Protein AF-A0A958AUH6-F1 (afdb_monomer)

Foldseek 3Di:
DVVVVVVVVVVCVVCPPPVNVVVVVVVVVVCCCVVFVWDWDDDDQWIKTQTPVWIWIWGGDPHDIDTDTD

Solvent-accessible surface area (backbone atoms only — not comparable to full-atom values): 3944 Å² total; per-residue (Å²): 115,72,74,58,55,63,50,48,53,55,46,49,58,56,51,70,31,68,70,48,46,51,51,52,50,51,51,49,52,50,49,50,40,65,74,36,52,59,44,78,50,76,56,96,45,34,39,36,43,37,34,83,89,38,32,43,38,38,37,44,59,97,91,47,78,50,82,46,81,85

Structure (mmCIF, N/CA/C/O backbone):
data_AF-A0A958AUH6-F1
#
_entry.id   AF-A0A958AUH6-F1
#
loop_
_atom_site.group_PDB
_atom_site.id
_atom_site.type_symbol
_atom_site.label_atom_id
_atom_site.label_alt_id
_atom_site.label_comp_id
_atom_site.label_asym_id
_atom_site.label_entity_id
_atom_site.label_seq_id
_atom_site.pdbx_PDB_ins_code
_atom_site.Cartn_x
_atom_site.Cartn_y
_atom_site.Cartn_z
_atom_site.occupancy
_atom_site.B_iso_or_equiv
_atom_site.auth_seq_id
_atom_site.auth_comp_id
_atom_site.auth_asym_id
_atom_site.auth_atom_id
_atom_site.pdbx_PDB_model_num
ATOM 1 N N . MET A 1 1 ? -29.115 18.891 29.620 1.00 52.91 1 MET A N 1
ATOM 2 C CA . MET A 1 1 ? -28.762 17.778 28.715 1.00 52.91 1 MET A CA 1
ATOM 3 C C . MET A 1 1 ? -28.982 18.163 27.249 1.00 52.91 1 MET A C 1
ATOM 5 O O . MET A 1 1 ? -28.094 17.892 26.461 1.00 52.91 1 MET A O 1
ATOM 9 N N . GLU A 1 2 ? -30.008 18.963 26.926 1.00 55.97 2 GLU A N 1
ATOM 10 C CA . GLU A 1 2 ? -30.287 19.527 25.580 1.00 55.97 2 GLU A CA 1
ATOM 11 C C . GLU A 1 2 ? -29.108 20.180 24.822 1.00 55.97 2 GLU A C 1
ATOM 13 O O . GLU A 1 2 ? -28.982 20.035 23.611 1.00 55.97 2 GLU A O 1
ATOM 18 N N . LYS A 1 3 ? -28.206 20.903 25.506 1.00 57.19 3 LYS A N 1
ATOM 19 C CA . LYS A 1 3 ? -27.068 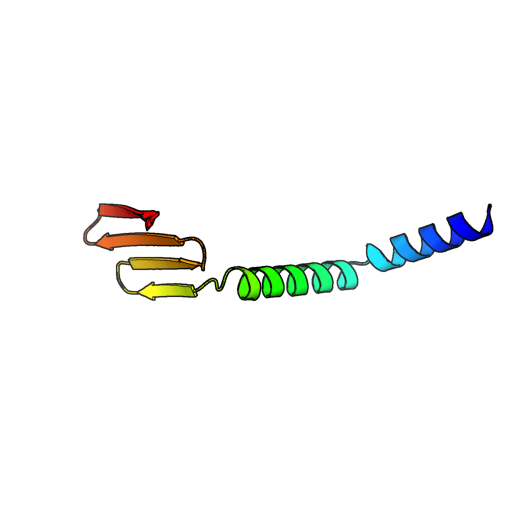21.575 24.837 1.00 57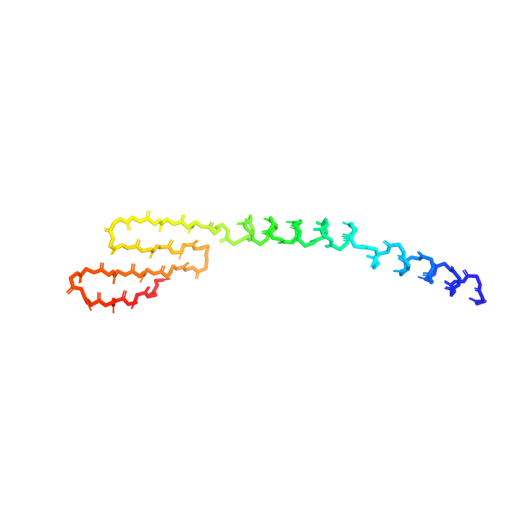.19 3 LYS A CA 1
ATOM 20 C C . LYS A 1 3 ? -26.040 20.607 24.235 1.00 57.19 3 LYS A C 1
ATOM 22 O O . LYS A 1 3 ? -25.319 20.985 23.312 1.00 57.19 3 LYS A O 1
ATOM 27 N N . TRP A 1 4 ? -25.942 19.397 24.783 1.00 57.88 4 TRP A N 1
ATOM 28 C CA . TRP A 1 4 ? -24.982 18.390 24.334 1.00 57.88 4 TRP A CA 1
ATOM 29 C C . TRP A 1 4 ? -25.455 17.702 23.051 1.00 57.88 4 TRP A C 1
ATOM 31 O O . TRP A 1 4 ? -24.660 17.536 22.131 1.00 57.88 4 TRP A O 1
ATOM 41 N N . GLU A 1 5 ? -26.750 17.400 22.947 1.00 59.84 5 GLU A N 1
ATOM 42 C CA . GLU A 1 5 ? -27.351 16.783 21.755 1.00 59.84 5 GLU A CA 1
ATOM 43 C C . GLU A 1 5 ? -27.247 17.707 20.534 1.00 59.84 5 GLU A C 1
ATOM 45 O O . GLU A 1 5 ? -26.713 17.308 19.505 1.00 59.84 5 GLU A O 1
ATOM 50 N N . ALA A 1 6 ? -27.573 18.995 20.690 1.00 62.19 6 ALA A N 1
ATOM 51 C CA . ALA A 1 6 ? -27.460 19.976 19.604 1.00 62.19 6 ALA A CA 1
ATOM 52 C C . ALA A 1 6 ? -26.014 20.224 19.121 1.00 62.19 6 ALA A C 1
ATOM 54 O O . ALA A 1 6 ? -25.797 20.731 18.018 1.00 62.19 6 ALA A O 1
ATOM 55 N N . THR A 1 7 ? -25.015 19.912 19.951 1.00 65.94 7 THR A N 1
ATOM 56 C CA . THR A 1 7 ? -23.595 19.997 19.573 1.00 65.94 7 THR A CA 1
ATOM 57 C C . THR A 1 7 ? -23.162 18.742 18.816 1.00 65.94 7 THR A C 1
ATOM 59 O O . THR A 1 7 ? -22.420 18.845 17.839 1.00 65.94 7 THR A O 1
ATOM 62 N N . PHE A 1 8 ? -23.662 17.573 19.223 1.00 68.56 8 PHE A N 1
ATOM 63 C CA . PHE A 1 8 ? -23.438 16.314 18.519 1.00 68.56 8 PHE A CA 1
ATOM 64 C C . PHE A 1 8 ? -24.077 16.300 17.135 1.00 68.56 8 PHE A C 1
ATOM 66 O O . PHE A 1 8 ? -23.413 15.897 16.188 1.00 68.56 8 PHE A O 1
ATOM 73 N N . ASP A 1 9 ? -25.303 16.800 16.988 1.00 67.50 9 ASP A N 1
ATOM 74 C CA . ASP A 1 9 ? -25.973 16.839 15.685 1.00 67.50 9 ASP A CA 1
ATOM 75 C C . ASP A 1 9 ? -25.190 17.681 14.676 1.00 67.50 9 ASP A C 1
ATOM 77 O O . ASP A 1 9 ? -24.909 17.220 13.574 1.00 67.50 9 ASP A O 1
ATOM 81 N N . LYS A 1 10 ? -24.717 18.866 15.082 1.00 68.69 10 LYS A N 1
ATOM 82 C CA . LYS A 1 10 ? -23.862 19.715 14.233 1.00 68.69 10 LYS A CA 1
ATOM 83 C C . LYS A 1 10 ? -22.510 19.078 13.925 1.00 68.69 10 LYS A C 1
ATOM 85 O O . LYS A 1 10 ? -21.971 19.275 12.838 1.00 68.69 10 LYS A O 1
ATOM 90 N N . PHE A 1 11 ? -21.949 18.331 14.875 1.00 69.56 11 PHE A N 1
ATOM 91 C CA . PHE A 1 11 ? -20.731 17.561 14.647 1.00 69.56 11 PHE A CA 1
ATOM 92 C C . PHE A 1 11 ? -20.965 16.473 13.598 1.00 69.56 11 PHE A C 1
ATOM 94 O O . PHE A 1 11 ? -20.186 16.382 12.656 1.00 69.56 11 PHE A O 1
ATOM 101 N N . PHE A 1 12 ? -22.041 15.694 13.711 1.00 69.94 12 PHE A N 1
ATOM 102 C CA . PHE A 1 12 ? -22.373 14.650 12.745 1.00 69.94 12 PHE A CA 1
ATOM 103 C C . PHE A 1 12 ? -22.680 15.224 11.363 1.00 69.94 12 PHE A C 1
ATOM 105 O O . PHE A 1 12 ? -22.197 14.685 10.370 1.00 69.94 12 PHE A O 1
ATOM 112 N N . GLU A 1 13 ? -23.390 16.349 11.291 1.00 70.94 13 GLU A N 1
ATOM 113 C CA . GLU A 1 13 ? -23.660 17.054 10.038 1.00 70.94 13 GLU A CA 1
ATOM 114 C C . GLU A 1 13 ? -22.351 17.449 9.337 1.00 70.94 13 GLU A C 1
ATOM 116 O O . GLU A 1 13 ? -22.171 17.178 8.151 1.00 70.94 13 GLU A O 1
ATOM 121 N N . HIS A 1 14 ? -21.384 17.985 10.092 1.00 67.38 14 HIS A N 1
ATOM 122 C CA . HIS A 1 14 ? -20.088 18.390 9.548 1.00 67.38 14 HIS A CA 1
ATOM 123 C C . HIS A 1 14 ? -19.146 17.213 9.239 1.00 67.38 14 HIS A C 1
ATOM 125 O O . HIS A 1 14 ? -18.380 17.245 8.270 1.00 67.38 14 HIS A O 1
ATOM 131 N N . PHE A 1 15 ? -19.205 16.159 10.054 1.00 65.25 15 PHE A N 1
ATOM 132 C CA . PHE A 1 15 ? -18.369 14.966 9.943 1.00 65.25 15 PHE A CA 1
ATOM 133 C C . PHE A 1 15 ? -18.780 14.083 8.760 1.00 65.25 15 PHE A C 1
ATOM 135 O O . PHE A 1 15 ? -17.919 13.568 8.051 1.00 65.25 15 PHE A O 1
ATOM 142 N N . PHE A 1 16 ? -20.085 13.957 8.502 1.00 71.12 16 PHE A N 1
ATOM 143 C CA . PHE A 1 16 ? -20.622 13.199 7.369 1.00 71.12 16 PHE A CA 1
ATOM 144 C C . PHE A 1 16 ? -20.739 14.016 6.077 1.00 71.12 16 PHE A C 1
ATOM 146 O O . PHE A 1 16 ? -21.242 13.510 5.071 1.00 71.12 16 PHE A O 1
ATOM 153 N N . HIS A 1 17 ? -20.236 15.253 6.042 1.00 77.50 17 HIS A N 1
ATOM 154 C CA . HIS A 1 17 ? -20.067 15.948 4.774 1.00 77.50 17 HIS A CA 1
ATOM 155 C C . HIS A 1 17 ? -19.029 15.237 3.903 1.00 77.50 17 HIS A C 1
ATOM 157 O O . HIS A 1 17 ? -17.946 14.857 4.353 1.00 77.50 17 HIS A O 1
ATOM 163 N N . LEU A 1 18 ? -19.361 15.110 2.617 1.00 74.75 18 LEU A N 1
ATOM 164 C CA . LEU A 1 18 ? -18.552 14.415 1.616 1.00 74.75 18 LEU A CA 1
ATOM 165 C C . LEU A 1 18 ? -17.056 14.802 1.651 1.00 74.75 18 LEU A C 1
ATOM 167 O O . LEU A 1 18 ? -16.227 13.894 1.644 1.00 74.75 18 LEU A O 1
ATOM 171 N N . PRO A 1 19 ? -16.667 16.093 1.749 1.00 81.50 19 PRO A N 1
ATOM 172 C CA . PRO A 1 19 ? -15.255 16.474 1.794 1.00 81.50 19 PRO A CA 1
ATOM 173 C C . PRO A 1 19 ? -14.534 15.939 3.035 1.00 81.50 19 PRO A C 1
ATOM 175 O O . PRO A 1 19 ? -13.407 15.461 2.930 1.00 81.50 19 PRO A O 1
ATOM 178 N N . THR A 1 20 ? -15.191 15.970 4.197 1.00 81.38 20 THR A N 1
ATOM 179 C CA . THR A 1 20 ? -14.637 15.483 5.464 1.00 81.38 20 THR A CA 1
ATOM 180 C C . THR A 1 20 ? -14.376 13.979 5.395 1.00 81.38 20 THR A C 1
ATOM 182 O O . THR A 1 20 ? -13.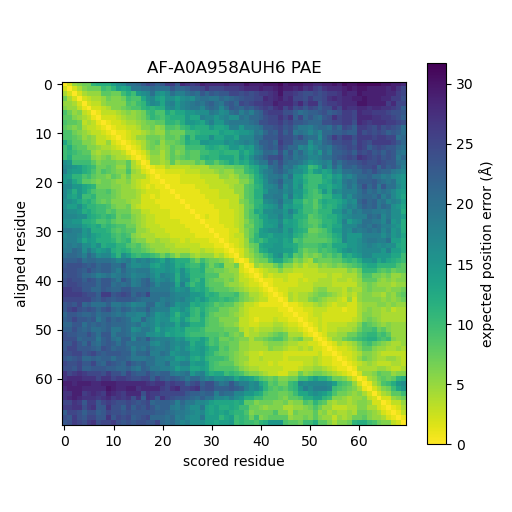278 13.525 5.711 1.00 81.38 20 THR A O 1
ATOM 185 N N . LEU A 1 21 ? -15.340 13.207 4.884 1.00 82.56 21 LEU A N 1
ATOM 186 C CA . LEU A 1 21 ? -15.202 11.759 4.697 1.00 82.56 21 LEU A CA 1
ATOM 187 C C . LEU A 1 21 ? -14.088 11.401 3.705 1.00 82.56 21 LEU A C 1
ATOM 189 O O . LEU A 1 21 ? -13.313 10.481 3.960 1.00 82.56 21 LEU A O 1
ATOM 193 N N . VAL A 1 22 ? -13.972 12.144 2.599 1.00 83.62 22 VAL A N 1
ATOM 194 C CA . VAL A 1 22 ? -12.900 11.949 1.610 1.00 83.62 22 VAL A CA 1
ATOM 195 C C . VAL A 1 22 ? -11.529 12.209 2.235 1.00 83.62 22 VAL A C 1
ATOM 197 O O . VAL A 1 22 ? -10.618 11.405 2.050 1.00 83.62 22 VAL A O 1
ATOM 200 N N . ILE A 1 23 ? -11.379 13.278 3.022 1.00 87.06 23 ILE A N 1
ATOM 201 C CA . ILE A 1 23 ? -10.123 13.586 3.720 1.00 87.06 23 ILE A CA 1
ATOM 202 C C . ILE A 1 23 ? -9.754 12.460 4.693 1.00 87.06 23 ILE A C 1
AT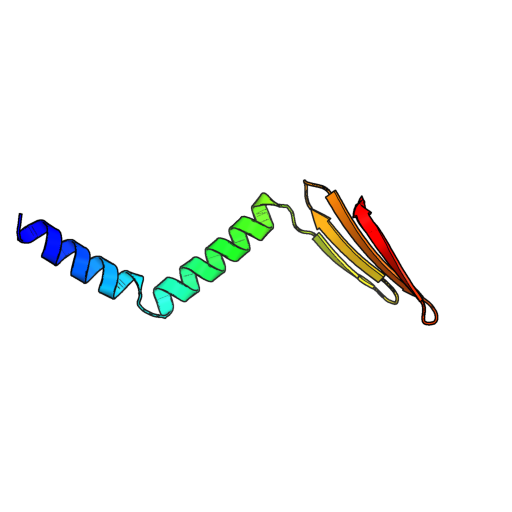OM 204 O O . ILE A 1 23 ? -8.621 11.982 4.664 1.00 87.06 23 ILE A O 1
ATOM 208 N N . PHE A 1 24 ? -10.698 11.982 5.509 1.00 85.75 24 PHE A N 1
ATOM 209 C CA . PHE A 1 24 ? -10.442 10.870 6.430 1.00 85.75 24 PHE A CA 1
ATOM 210 C C . PHE A 1 24 ? -10.095 9.566 5.706 1.00 85.75 24 PHE A C 1
ATOM 212 O O . PHE A 1 24 ? -9.208 8.847 6.162 1.00 85.75 24 PHE A O 1
ATOM 219 N N . ALA A 1 25 ? -10.726 9.275 4.566 1.00 84.44 25 ALA A N 1
ATOM 220 C CA . ALA A 1 25 ? -10.399 8.104 3.756 1.00 84.44 25 ALA A CA 1
ATOM 221 C C . ALA A 1 25 ? -8.974 8.183 3.181 1.00 84.44 25 ALA A C 1
ATOM 223 O O . ALA A 1 25 ? -8.230 7.206 3.254 1.00 84.44 25 ALA A O 1
ATOM 224 N N . VAL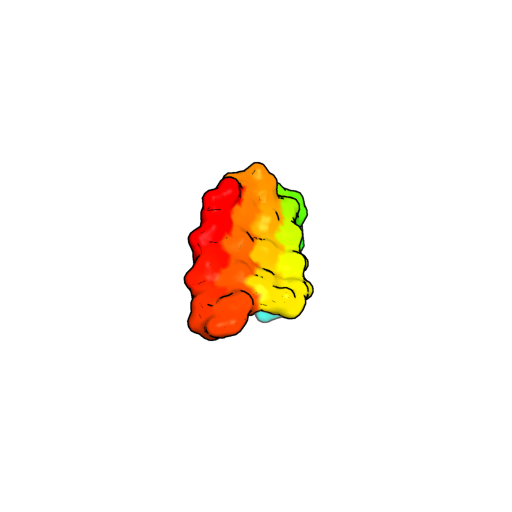 A 1 26 ? -8.563 9.349 2.669 1.00 86.94 26 VAL A N 1
ATOM 225 C CA . VAL A 1 26 ? -7.199 9.570 2.156 1.00 86.94 26 VAL A CA 1
ATOM 226 C C . VAL A 1 26 ? -6.167 9.473 3.279 1.00 86.94 26 VAL A C 1
ATOM 228 O O . VAL A 1 26 ? -5.160 8.787 3.124 1.00 86.94 26 VAL A O 1
ATOM 231 N N . ILE A 1 27 ? -6.423 10.096 4.433 1.00 88.00 27 ILE A N 1
ATOM 232 C CA . ILE A 1 27 ? -5.543 9.992 5.607 1.00 88.00 27 ILE A CA 1
ATOM 233 C C . ILE A 1 27 ? -5.450 8.537 6.078 1.00 88.00 27 ILE A C 1
ATOM 235 O O . ILE A 1 27 ? -4.353 8.058 6.349 1.00 88.00 27 ILE A O 1
ATOM 239 N N . GLY A 1 28 ? -6.570 7.815 6.136 1.00 84.94 28 GLY A N 1
ATOM 240 C CA . GLY A 1 28 ? -6.597 6.397 6.487 1.00 84.94 28 GLY A CA 1
ATOM 241 C C . GLY A 1 28 ? -5.774 5.544 5.521 1.00 84.94 28 GLY A C 1
ATOM 242 O O . GLY A 1 28 ? -4.981 4.715 5.960 1.00 84.94 28 GLY A O 1
ATOM 243 N N . MET A 1 29 ? -5.888 5.797 4.215 1.00 81.25 29 MET A N 1
ATOM 244 C CA . MET A 1 29 ? -5.087 5.122 3.192 1.00 81.25 29 MET A CA 1
ATOM 245 C C . MET A 1 29 ? -3.589 5.395 3.368 1.00 81.25 29 MET A C 1
ATOM 247 O O . MET A 1 29 ? -2.793 4.461 3.323 1.00 81.25 29 MET A O 1
ATOM 251 N N . LEU A 1 30 ? -3.204 6.649 3.62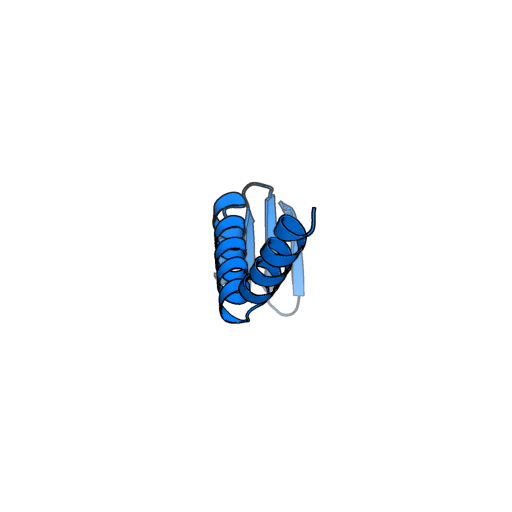2 1.00 82.50 30 LEU A N 1
ATOM 252 C CA . LEU A 1 30 ? -1.813 7.023 3.886 1.00 82.50 30 LEU A CA 1
ATOM 253 C C . LEU A 1 30 ? -1.285 6.379 5.168 1.00 82.50 30 LEU A C 1
ATOM 255 O O . LEU A 1 30 ? -0.169 5.877 5.181 1.00 82.50 30 LEU A O 1
ATOM 259 N N . LEU A 1 31 ? -2.077 6.353 6.239 1.00 80.25 31 LEU A N 1
ATOM 260 C CA . LEU A 1 31 ? -1.687 5.702 7.487 1.00 80.25 31 LEU A CA 1
ATOM 261 C C . LEU A 1 31 ? -1.498 4.201 7.300 1.00 80.25 31 LEU A C 1
ATOM 263 O O . LEU A 1 31 ? -0.529 3.661 7.819 1.00 80.25 31 LEU A O 1
ATOM 267 N N . ILE A 1 32 ? -2.370 3.527 6.550 1.00 76.19 32 ILE A N 1
ATOM 268 C CA . ILE A 1 32 ? -2.187 2.110 6.213 1.00 76.19 32 ILE A CA 1
ATOM 269 C C . ILE A 1 32 ? -0.904 1.934 5.398 1.00 76.19 32 ILE A C 1
ATOM 271 O O . ILE A 1 32 ? -0.088 1.080 5.726 1.00 76.19 32 ILE A O 1
ATOM 275 N N . TRP A 1 33 ? -0.677 2.786 4.400 1.00 73.69 33 TRP A N 1
ATOM 276 C CA . TRP A 1 33 ? 0.545 2.760 3.602 1.00 73.69 33 TRP A CA 1
ATOM 277 C C . TRP A 1 33 ? 1.809 2.900 4.467 1.00 73.69 33 TRP A C 1
ATOM 279 O O . TRP A 1 33 ? 2.719 2.085 4.354 1.00 73.69 33 TRP A O 1
ATOM 289 N N . PHE A 1 34 ? 1.842 3.883 5.373 1.00 72.00 34 PHE A N 1
ATOM 290 C CA . PHE A 1 34 ? 2.971 4.134 6.276 1.00 72.00 34 PHE A CA 1
ATOM 291 C C . PHE A 1 34 ? 3.126 3.079 7.379 1.00 72.00 34 PHE A C 1
ATOM 293 O O . PHE A 1 34 ? 4.245 2.719 7.724 1.00 72.00 34 PHE A O 1
ATOM 300 N N . THR A 1 35 ? 2.028 2.589 7.957 1.00 70.12 35 THR A N 1
ATOM 301 C CA . THR A 1 35 ? 2.069 1.649 9.094 1.00 70.12 35 THR A CA 1
ATOM 302 C C . THR A 1 35 ? 2.469 0.250 8.650 1.00 70.12 35 THR A C 1
ATOM 304 O O . THR A 1 35 ? 3.164 -0.457 9.378 1.00 70.12 35 THR A O 1
ATOM 307 N N . TYR A 1 36 ? 2.018 -0.162 7.467 1.00 67.44 36 TYR A N 1
ATOM 308 C CA . TYR A 1 36 ? 2.297 -1.490 6.931 1.00 67.44 36 TYR A CA 1
ATOM 309 C C . TYR A 1 36 ? 3.507 -1.509 5.988 1.00 67.44 36 TYR A C 1
ATOM 311 O O . TYR A 1 36 ? 3.876 -2.591 5.538 1.00 67.44 36 TYR A O 1
ATOM 319 N N . ASP A 1 37 ? 4.129 -0.349 5.726 1.00 68.81 37 ASP A N 1
ATOM 320 C CA . ASP A 1 37 ? 5.233 -0.163 4.770 1.00 68.81 37 ASP A CA 1
ATOM 321 C C . ASP A 1 37 ? 4.966 -0.930 3.469 1.00 68.81 37 ASP A C 1
ATOM 323 O O . ASP A 1 37 ? 5.697 -1.841 3.074 1.00 68.81 37 ASP A O 1
ATOM 327 N N . ILE A 1 38 ? 3.797 -0.649 2.881 1.00 74.06 38 ILE A N 1
ATOM 328 C CA . ILE A 1 38 ? 3.297 -1.416 1.742 1.00 74.06 38 ILE A CA 1
ATOM 329 C C . ILE A 1 38 ? 4.082 -1.000 0.500 1.00 74.06 38 ILE A C 1
ATOM 331 O O . ILE A 1 38 ? 3.826 0.042 -0.101 1.00 74.06 38 ILE A O 1
ATOM 335 N N . GLY A 1 39 ? 5.028 -1.840 0.095 1.00 77.75 39 GLY A N 1
ATOM 336 C CA . GLY A 1 39 ? 5.713 -1.749 -1.184 1.00 77.75 39 GLY A CA 1
ATOM 337 C C . GLY A 1 39 ? 4.942 -2.524 -2.245 1.00 77.75 39 GLY A C 1
ATOM 338 O O . GLY A 1 39 ? 4.775 -3.736 -2.124 1.00 77.75 39 GLY A O 1
ATOM 339 N N . PHE A 1 40 ? 4.490 -1.848 -3.300 1.00 83.00 40 PHE A N 1
ATOM 340 C CA . PHE A 1 40 ? 3.903 -2.507 -4.465 1.00 83.00 40 PHE A CA 1
ATOM 341 C C . PHE A 1 40 ? 4.820 -2.339 -5.678 1.00 83.00 40 PHE A C 1
ATOM 343 O O . PHE A 1 40 ? 5.023 -1.223 -6.154 1.00 83.00 40 PHE A O 1
ATOM 350 N N . ASP A 1 41 ? 5.379 -3.449 -6.159 1.00 83.81 41 ASP A N 1
ATOM 351 C CA . ASP A 1 41 ? 6.286 -3.503 -7.309 1.00 83.81 41 ASP A CA 1
ATOM 352 C C . ASP A 1 41 ? 5.679 -4.381 -8.410 1.00 83.81 41 ASP A C 1
ATOM 354 O O . ASP A 1 41 ? 5.244 -5.508 -8.160 1.00 83.81 41 ASP A O 1
ATOM 358 N N . VAL A 1 42 ? 5.631 -3.863 -9.637 1.00 85.62 42 VAL A N 1
ATOM 359 C CA . VAL A 1 42 ? 5.047 -4.544 -10.797 1.00 85.62 42 VAL A CA 1
ATOM 360 C C . VAL A 1 42 ? 6.038 -4.502 -11.945 1.00 85.62 42 VAL A C 1
ATOM 362 O O . VAL A 1 42 ? 6.447 -3.433 -12.397 1.00 85.62 42 VAL A O 1
ATOM 365 N N . GLY A 1 43 ? 6.370 -5.679 -12.462 1.00 85.31 43 GLY A N 1
ATOM 366 C CA . GLY A 1 43 ? 7.242 -5.840 -13.614 1.00 85.31 43 GLY A CA 1
ATOM 367 C C . GLY A 1 43 ? 6.636 -6.746 -14.678 1.00 85.31 43 GLY A C 1
ATOM 368 O O . GLY A 1 43 ? 5.526 -7.268 -14.557 1.00 85.31 43 GLY A O 1
ATOM 369 N N . ALA A 1 44 ? 7.386 -6.951 -15.758 1.00 83.69 44 ALA A N 1
ATOM 370 C CA . ALA A 1 44 ? 6.984 -7.870 -16.813 1.00 83.69 44 ALA A CA 1
ATOM 371 C C . ALA A 1 44 ? 6.996 -9.316 -16.285 1.00 83.69 44 ALA A C 1
ATOM 373 O O . ALA A 1 44 ? 8.051 -9.930 -16.139 1.00 83.69 44 ALA A O 1
ATOM 374 N N . GLY A 1 45 ? 5.806 -9.846 -15.994 1.00 84.94 45 GLY A N 1
ATOM 375 C CA . GLY A 1 45 ? 5.608 -11.217 -15.526 1.00 84.94 45 GLY A CA 1
ATOM 376 C C . GLY A 1 45 ? 5.651 -11.402 -14.008 1.00 84.94 45 GLY A C 1
ATOM 377 O O . GLY A 1 45 ? 5.749 -12.538 -13.541 1.00 84.94 45 GLY A O 1
ATOM 378 N N . PHE A 1 46 ? 5.570 -10.319 -13.228 1.00 86.12 46 PHE A N 1
ATOM 379 C CA . PHE A 1 46 ? 5.388 -10.408 -11.780 1.00 86.12 46 PHE A CA 1
ATOM 380 C C . PHE A 1 46 ? 4.668 -9.189 -11.184 1.00 86.12 46 PHE A C 1
ATOM 382 O O . PHE A 1 46 ? 4.788 -8.073 -11.687 1.00 86.12 46 PHE A O 1
ATOM 389 N N . ALA A 1 47 ? 3.999 -9.395 -10.051 1.00 86.62 47 ALA A N 1
ATOM 390 C CA . ALA A 1 47 ? 3.646 -8.354 -9.092 1.00 86.62 47 ALA A CA 1
ATOM 391 C C . ALA A 1 47 ? 4.025 -8.803 -7.684 1.00 86.62 47 ALA A C 1
ATOM 393 O O . ALA A 1 47 ? 3.827 -9.958 -7.310 1.00 86.62 47 ALA A O 1
ATOM 394 N N . ARG A 1 48 ? 4.561 -7.882 -6.893 1.00 85.06 48 ARG A N 1
ATOM 395 C CA . ARG A 1 48 ? 4.965 -8.113 -5.512 1.00 85.06 48 ARG A CA 1
ATOM 396 C C . ARG A 1 48 ? 4.305 -7.076 -4.629 1.00 85.06 48 ARG A C 1
ATOM 398 O O . ARG A 1 48 ? 4.404 -5.880 -4.885 1.0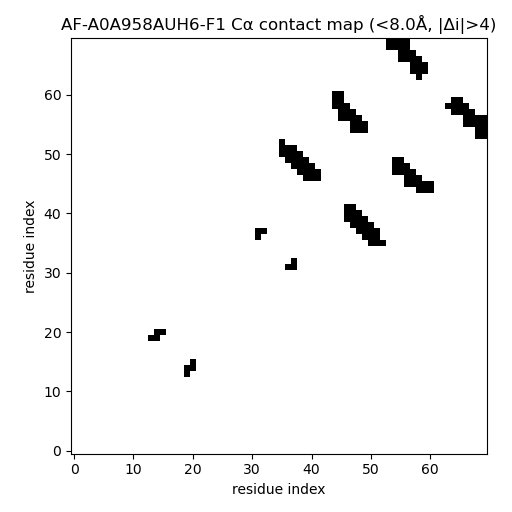0 85.06 48 ARG A O 1
ATOM 405 N N . LEU A 1 49 ? 3.633 -7.558 -3.600 1.00 85.06 49 LEU A N 1
ATOM 406 C CA . LEU A 1 49 ? 3.100 -6.757 -2.519 1.00 85.06 49 LEU A CA 1
ATOM 407 C C . LEU A 1 49 ? 3.895 -7.116 -1.269 1.00 85.06 49 LEU A C 1
ATOM 409 O O . LEU A 1 49 ? 3.750 -8.214 -0.745 1.00 85.06 49 LEU A O 1
ATOM 413 N N . THR A 1 50 ? 4.741 -6.214 -0.805 1.00 83.00 50 THR A N 1
ATOM 414 C CA . THR A 1 50 ? 5.574 -6.41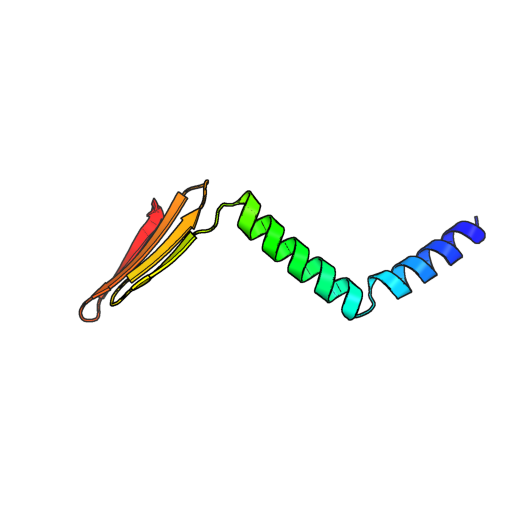3 0.380 1.00 83.00 50 THR A CA 1
ATOM 415 C C . THR A 1 50 ? 5.041 -5.536 1.498 1.00 83.00 50 THR A C 1
ATOM 417 O O . THR A 1 50 ? 4.692 -4.387 1.258 1.00 83.00 50 THR A O 1
ATOM 420 N N . SER A 1 51 ? 4.967 -6.069 2.710 1.00 77.81 51 SER A N 1
ATOM 421 C CA . SER A 1 51 ? 4.626 -5.325 3.920 1.00 77.81 51 SER A CA 1
ATOM 422 C C . SER A 1 51 ? 5.589 -5.697 5.042 1.00 77.81 51 SER A C 1
ATOM 424 O O . SER A 1 51 ? 6.287 -6.712 4.967 1.00 77.81 51 SER A O 1
ATOM 426 N N . ASN A 1 52 ? 5.575 -4.938 6.132 1.00 75.38 52 ASN A N 1
ATOM 427 C CA . ASN A 1 52 ? 6.320 -5.290 7.344 1.00 75.38 52 ASN A CA 1
ATOM 428 C C . ASN A 1 52 ? 5.895 -6.629 7.989 1.00 75.38 52 ASN A C 1
ATOM 430 O O . ASN A 1 52 ? 6.614 -7.146 8.839 1.00 75.38 52 ASN A O 1
ATOM 434 N N . GLN A 1 53 ? 4.743 -7.183 7.602 1.00 72.81 53 GLN A N 1
ATOM 435 C CA . GLN A 1 53 ? 4.173 -8.423 8.137 1.00 72.81 53 GLN A CA 1
ATOM 436 C C . GLN A 1 53 ? 4.350 -9.632 7.212 1.00 72.81 53 GLN A C 1
ATOM 438 O O . GLN A 1 53 ? 3.909 -10.726 7.557 1.00 72.81 53 GLN A O 1
ATOM 443 N N . GLY A 1 54 ? 4.985 -9.448 6.055 1.00 76.31 54 GLY A N 1
ATOM 444 C CA . GLY A 1 54 ? 5.157 -10.492 5.050 1.00 76.31 54 GLY A CA 1
ATOM 445 C C . GLY A 1 54 ? 4.941 -9.968 3.636 1.00 76.31 54 GLY A C 1
ATOM 446 O O . GLY A 1 54 ? 4.615 -8.795 3.422 1.00 76.31 54 GLY A O 1
ATOM 447 N N . GLY A 1 55 ? 5.132 -10.843 2.658 1.00 82.69 55 GLY A N 1
ATOM 448 C 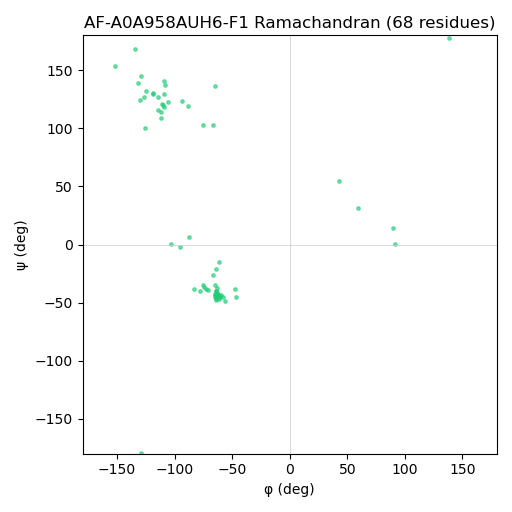CA . GLY A 1 55 ? 5.045 -10.511 1.241 1.00 82.69 55 GLY A CA 1
ATOM 449 C C . GLY A 1 55 ? 4.144 -11.461 0.465 1.00 82.69 55 GLY A C 1
ATOM 450 O O . GLY A 1 55 ? 4.104 -12.660 0.717 1.00 82.69 55 GLY A O 1
ATOM 451 N N . LEU A 1 56 ? 3.441 -10.935 -0.529 1.00 83.81 56 LEU A N 1
ATOM 452 C CA . LEU A 1 56 ? 2.710 -11.700 -1.524 1.00 83.81 56 LEU A CA 1
ATOM 453 C C . LEU A 1 56 ? 3.355 -11.463 -2.883 1.00 83.81 56 LEU A C 1
ATOM 455 O O . LEU A 1 56 ? 3.359 -10.353 -3.410 1.00 83.81 56 LEU A O 1
ATOM 459 N N . ASN A 1 57 ? 3.898 -12.528 -3.457 1.00 84.44 57 ASN A N 1
ATOM 460 C CA . ASN A 1 57 ? 4.536 -12.504 -4.759 1.00 84.44 57 ASN A CA 1
ATOM 461 C C . ASN A 1 57 ? 3.679 -13.290 -5.752 1.00 84.44 57 ASN A C 1
ATOM 463 O O . ASN A 1 57 ? 3.430 -14.484 -5.580 1.00 84.44 57 ASN A O 1
ATOM 467 N N . LEU A 1 58 ? 3.253 -12.615 -6.807 1.00 83.31 58 LEU A N 1
ATOM 468 C CA . LEU A 1 58 ? 2.580 -13.181 -7.962 1.00 83.31 58 LEU A CA 1
ATOM 469 C C . LEU A 1 58 ? 3.565 -13.201 -9.122 1.00 83.31 58 LEU A C 1
ATOM 471 O O . LEU A 1 58 ? 4.072 -12.159 -9.524 1.00 83.31 58 LEU A O 1
ATOM 475 N N . TYR A 1 59 ? 3.807 -14.374 -9.689 1.00 83.94 59 TYR A N 1
ATOM 476 C CA . TYR A 1 59 ? 4.586 -14.526 -10.913 1.00 83.94 59 TYR A CA 1
ATOM 477 C C . TYR A 1 59 ? 3.671 -15.057 -12.005 1.00 83.94 59 TYR A C 1
ATOM 479 O O . TYR A 1 59 ? 3.024 -16.084 -11.803 1.00 83.94 59 TYR A O 1
ATOM 487 N N . TRP A 1 60 ? 3.622 -14.385 -13.152 1.00 81.50 60 TRP A N 1
ATOM 488 C CA . TRP A 1 60 ? 2.956 -14.895 -14.344 1.00 81.50 60 TRP A CA 1
ATOM 489 C C . TRP A 1 60 ? 3.921 -14.891 -15.526 1.00 81.50 60 TRP A C 1
ATOM 491 O O . TRP A 1 60 ? 4.189 -13.878 -16.165 1.00 81.50 60 TRP A O 1
ATOM 501 N N . GLY A 1 61 ? 4.469 -16.064 -15.814 1.00 71.38 61 GLY A N 1
ATOM 502 C CA . GLY A 1 61 ? 5.302 -16.314 -16.982 1.00 71.38 61 GLY A CA 1
ATOM 503 C C . GLY A 1 61 ? 4.635 -17.375 -17.842 1.00 71.38 61 GLY A C 1
ATOM 504 O O . GLY A 1 61 ? 4.236 -18.420 -17.331 1.00 71.38 61 GLY A O 1
ATOM 505 N N . SER A 1 62 ? 4.503 -17.110 -19.144 1.00 58.69 62 SER A N 1
ATOM 506 C CA . SER A 1 62 ? 4.142 -18.135 -20.137 1.00 58.69 62 SER A CA 1
ATOM 507 C C . SER A 1 62 ? 2.795 -18.846 -19.896 1.00 58.69 62 SER A C 1
ATOM 509 O O . SER A 1 62 ? 2.648 -20.013 -20.245 1.00 58.69 62 SER A O 1
ATOM 511 N N . GLY A 1 63 ? 1.809 -18.157 -19.306 1.00 61.59 63 GLY A N 1
ATOM 512 C CA . GLY A 1 63 ? 0.451 -18.683 -19.093 1.00 61.59 63 GLY A CA 1
ATOM 513 C C . GLY A 1 63 ? 0.199 -19.387 -17.751 1.00 61.59 63 GLY A C 1
ATOM 514 O O . GLY A 1 63 ? -0.929 -19.807 -17.511 1.00 61.59 63 GLY A O 1
ATOM 515 N N . CYS A 1 64 ? 1.193 -19.479 -16.862 1.00 58.69 64 CYS A N 1
ATOM 516 C CA . CYS A 1 64 ? 1.028 -20.005 -15.501 1.00 58.69 64 CYS A CA 1
ATOM 517 C C . CYS A 1 64 ? 1.145 -18.891 -14.456 1.00 58.69 64 CYS A C 1
ATOM 519 O O . CYS A 1 64 ? 2.021 -18.038 -14.581 1.00 58.69 64 CYS A O 1
ATOM 521 N N . CYS A 1 65 ? 0.309 -18.936 -13.412 1.00 72.31 65 CYS A N 1
ATOM 522 C CA . CYS A 1 65 ? 0.358 -18.021 -12.268 1.00 72.31 65 CYS A CA 1
ATOM 523 C C . CYS A 1 65 ? 0.826 -18.772 -11.015 1.00 72.31 65 CYS A C 1
ATOM 525 O O . CYS A 1 65 ? 0.156 -19.707 -10.576 1.00 72.31 65 CYS A O 1
ATOM 527 N N . THR A 1 66 ? 1.935 -18.345 -10.413 1.00 75.19 66 THR A N 1
ATOM 528 C CA . THR A 1 66 ? 2.411 -18.864 -9.122 1.00 75.19 66 THR A CA 1
ATOM 529 C C . THR A 1 66 ? 2.220 -17.797 -8.053 1.00 75.19 66 THR A C 1
ATOM 531 O O . THR A 1 66 ? 2.810 -16.719 -8.143 1.00 75.19 66 THR A O 1
ATOM 534 N N . LEU A 1 67 ? 1.404 -18.110 -7.044 1.00 77.69 67 LEU A N 1
ATOM 535 C CA . LEU A 1 67 ? 1.250 -17.313 -5.829 1.00 77.69 67 LEU A CA 1
ATOM 536 C C . LEU A 1 67 ? 2.205 -17.857 -4.761 1.00 77.69 67 LEU A C 1
ATOM 538 O O . LEU A 1 67 ? 2.132 -19.035 -4.415 1.00 77.69 67 LEU A O 1
ATOM 542 N N . SER A 1 68 ? 3.076 -17.004 -4.233 1.00 75.56 68 SER A N 1
ATOM 543 C CA . SER A 1 68 ? 3.948 -17.321 -3.102 1.00 75.56 68 SER A CA 1
ATOM 544 C C . SER A 1 68 ? 3.740 -16.299 -1.989 1.00 75.56 68 SER A C 1
ATOM 546 O O . SER A 1 68 ? 3.715 -15.096 -2.257 1.00 75.56 68 SER A O 1
ATOM 548 N N . ILE A 1 69 ? 3.572 -16.786 -0.760 1.00 78.62 69 ILE A N 1
ATOM 549 C CA . ILE A 1 69 ? 3.420 -15.973 0.450 1.00 78.62 69 ILE A CA 1
ATOM 550 C C . ILE A 1 69 ? 4.708 -16.134 1.258 1.00 78.62 69 ILE A C 1
ATOM 552 O O . ILE A 1 69 ? 5.166 -17.262 1.452 1.00 78.62 69 ILE A O 1
ATOM 556 N N . GLN A 1 70 ? 5.297 -15.013 1.662 1.00 64.69 70 GLN A N 1
ATOM 557 C CA . GLN A 1 70 ? 6.594 -14.916 2.325 1.00 64.69 70 GLN A CA 1
ATOM 558 C C . GLN A 1 70 ? 6.453 -14.344 3.729 1.00 64.69 70 GLN A C 1
ATOM 560 O O . GLN A 1 70 ? 5.715 -13.341 3.868 1.00 64.69 70 GLN A O 1
#

Radius of gyration: 21.04 Å; Cα contacts (8 Å, |Δi|>4): 72; chains: 1; bounding box: 38×42×49 Å

Sequence (70 aa):
MEKWEATFDKFFEHFFHLPTLVIFAVIGMLLIWFTYDIGFDVGAGFARLTSNQGGLNLYWGSGCCTLSIQ

Secondary structure (DSSP, 8-state):
-HHHHHHHHHHHHHHTSHHHHHHHHHHHHHHHHHHHT-EEEEETTEEEEEETTEEEEEEEETTEEEEEE-

Mean predicted aligned error: 12.81 Å

Nearest PDB structures (foldseek):
  1jy4-assembly1_B  TM=6.894E-01  e=1.542E+00  unclassified
  8zba-assembly1_a  TM=7.403E-01  e=1.638E+00  Yellow fever virus 17D
  8fpj-assembly1_A  TM=5.524E-01  e=2.348E+00  human metapneumovirus
  7ycx-assembly1_I  TM=4.281E-01  e=1.288E+00  Homo sapiens
  7cun-assembly1_I  TM=4.011E-01  e=1.542E+00  Homo sapiens

pLDDT: mean 75.46, std 9.18, range [52.91, 88.0]